Protein AF-A0A559SN77-F1 (afdb_monomer)

Structure (mmCIF, N/CA/C/O backbone):
data_AF-A0A559SN77-F1
#
_entry.id   AF-A0A559SN77-F1
#
loop_
_atom_site.group_PDB
_atom_site.id
_atom_site.type_symbol
_atom_site.label_atom_id
_atom_site.label_alt_id
_atom_site.label_comp_id
_atom_site.label_asym_id
_atom_site.label_entity_id
_atom_site.label_seq_id
_atom_site.pdbx_PDB_ins_code
_atom_site.Cartn_x
_atom_site.Cartn_y
_atom_site.Cartn_z
_atom_site.occupancy
_atom_site.B_iso_or_equiv
_atom_site.auth_seq_id
_atom_site.auth_comp_id
_atom_site.auth_asym_id
_atom_site.auth_atom_id
_atom_site.pdbx_PDB_model_num
ATOM 1 N N . MET A 1 1 ? -40.437 34.064 -29.226 1.00 36.81 1 MET A N 1
ATOM 2 C CA . MET A 1 1 ? -39.369 33.517 -30.094 1.00 36.81 1 MET A CA 1
ATOM 3 C C . MET A 1 1 ? -38.207 33.154 -29.175 1.00 36.81 1 MET A C 1
ATOM 5 O O . MET A 1 1 ? -37.587 34.057 -28.645 1.00 36.81 1 MET A O 1
ATOM 9 N N . TRP A 1 2 ? -38.171 31.944 -28.608 1.00 42.09 2 TRP A N 1
ATOM 10 C CA . TRP A 1 2 ? -37.583 30.714 -29.177 1.00 42.09 2 TRP A CA 1
ATOM 11 C C . TRP A 1 2 ? -36.127 30.906 -29.615 1.00 42.09 2 TRP A C 1
ATOM 13 O O . TRP A 1 2 ? -35.906 31.591 -30.604 1.00 42.09 2 TRP A O 1
ATOM 23 N N . ASN A 1 3 ? -35.180 30.303 -28.880 1.00 42.03 3 ASN A N 1
ATOM 24 C CA . ASN A 1 3 ? -34.092 29.457 -29.407 1.00 42.03 3 ASN A CA 1
ATOM 25 C C . ASN A 1 3 ? -33.243 28.924 -28.233 1.00 42.03 3 ASN A C 1
ATOM 27 O O . ASN A 1 3 ? -32.554 29.677 -27.560 1.00 42.03 3 ASN A O 1
ATOM 31 N N . LYS A 1 4 ? -33.535 27.708 -27.760 1.00 46.03 4 LYS A N 1
ATOM 32 C CA . LYS A 1 4 ? -32.968 26.403 -28.168 1.00 46.03 4 LYS A CA 1
ATOM 33 C C . LYS A 1 4 ? -31.651 26.115 -27.434 1.00 46.03 4 LYS A C 1
ATOM 35 O O . LYS A 1 4 ? -30.581 26.562 -27.823 1.00 46.03 4 LYS A O 1
ATOM 40 N N . TRP A 1 5 ? -31.791 25.341 -26.362 1.00 43.06 5 TRP A N 1
ATOM 41 C CA . TRP A 1 5 ? -30.722 24.643 -25.662 1.00 43.06 5 TRP A CA 1
ATOM 42 C C . TRP A 1 5 ? -29.960 23.760 -26.654 1.00 43.06 5 TRP A C 1
ATOM 44 O O . TRP A 1 5 ? -30.550 22.855 -27.243 1.00 43.06 5 TRP A O 1
ATOM 54 N N . ILE A 1 6 ? -28.666 24.011 -26.840 1.00 53.38 6 ILE A N 1
ATOM 55 C CA . ILE A 1 6 ? -27.759 23.049 -27.465 1.00 53.38 6 ILE A CA 1
ATOM 56 C C . ILE A 1 6 ? -27.039 22.344 -26.316 1.00 53.38 6 ILE A C 1
ATOM 58 O O . ILE A 1 6 ? -26.014 22.803 -25.823 1.00 53.38 6 ILE A O 1
ATOM 62 N N . ASN A 1 7 ? -27.634 21.238 -25.868 1.00 49.41 7 ASN A N 1
ATOM 63 C CA . ASN A 1 7 ? -26.893 20.179 -25.196 1.00 49.41 7 ASN A CA 1
ATOM 64 C C . ASN A 1 7 ? -26.024 19.518 -26.269 1.00 49.41 7 ASN A C 1
ATOM 66 O O . ASN A 1 7 ? -26.514 18.713 -27.058 1.00 49.41 7 ASN A O 1
ATOM 70 N N . LEU A 1 8 ? -24.757 19.915 -26.349 1.00 48.19 8 LEU A N 1
ATOM 71 C CA . LEU A 1 8 ? -23.746 19.137 -27.051 1.00 48.19 8 LEU A CA 1
ATOM 72 C C . LEU A 1 8 ? -23.239 18.081 -26.068 1.00 48.19 8 LEU A C 1
ATOM 74 O O . LEU A 1 8 ? -22.384 18.358 -25.227 1.00 48.19 8 LEU A O 1
ATOM 78 N N . ASP A 1 9 ? -23.800 16.877 -26.177 1.00 50.84 9 ASP A N 1
ATOM 79 C CA . ASP A 1 9 ? -23.222 15.648 -25.634 1.00 50.84 9 ASP A CA 1
ATOM 80 C C . ASP A 1 9 ? -21.865 15.415 -26.326 1.00 50.84 9 ASP A C 1
ATOM 82 O O . ASP A 1 9 ? -21.753 14.671 -27.295 1.00 50.84 9 ASP A O 1
ATOM 86 N N . PHE A 1 10 ? -20.819 16.093 -25.850 1.00 49.47 10 PHE A N 1
ATOM 87 C CA . PHE A 1 10 ? -19.478 16.131 -26.453 1.00 49.47 10 PHE A CA 1
ATOM 88 C C . PHE A 1 10 ? -18.691 14.814 -26.372 1.00 49.47 10 PHE A C 1
ATOM 90 O O . PHE A 1 10 ? -17.493 14.800 -26.638 1.00 49.47 10 PHE A O 1
ATOM 97 N N . ASN A 1 11 ? -19.318 13.711 -25.964 1.00 56.34 11 ASN A N 1
ATOM 98 C CA . ASN A 1 11 ? -18.586 12.494 -25.635 1.00 56.34 11 ASN A CA 1
ATOM 99 C C . ASN A 1 11 ? -19.353 11.216 -25.983 1.00 56.34 11 ASN A C 1
ATOM 101 O O . ASN A 1 11 ? -19.442 10.282 -25.186 1.00 56.34 11 ASN A O 1
ATOM 105 N N . LYS A 1 12 ? -19.951 11.181 -27.173 1.00 54.31 12 LYS A N 1
ATOM 106 C CA . LYS A 1 12 ? -20.316 9.918 -27.813 1.00 54.31 12 LYS A CA 1
ATOM 107 C C . LYS A 1 12 ? -19.639 9.874 -29.180 1.00 54.31 12 LYS A C 1
ATOM 109 O O . LYS A 1 12 ? -19.796 10.836 -29.930 1.00 54.31 12 LYS A O 1
ATOM 114 N N . PRO A 1 13 ? -18.873 8.815 -29.491 1.00 56.00 13 PRO A N 1
ATOM 115 C CA . PRO A 1 13 ? -18.329 8.643 -30.828 1.00 56.00 13 PRO A CA 1
ATOM 116 C C . PRO A 1 13 ? -19.496 8.564 -31.816 1.00 56.00 13 PRO A C 1
ATOM 118 O O . PRO A 1 13 ? -20.462 7.832 -31.594 1.00 56.00 13 PRO A O 1
ATOM 121 N N . ASP A 1 14 ? -19.427 9.389 -32.855 1.00 60.75 14 ASP A N 1
ATOM 122 C CA . ASP A 1 14 ? -20.442 9.498 -33.898 1.00 60.75 14 ASP A CA 1
ATOM 123 C C . ASP A 1 14 ? -20.469 8.182 -34.703 1.00 60.75 14 ASP A C 1
ATOM 125 O O . ASP A 1 14 ? -19.450 7.839 -35.307 1.00 60.75 14 ASP A O 1
ATOM 129 N N . PRO A 1 15 ? -21.564 7.394 -34.693 1.00 60.72 15 PRO A N 1
ATOM 130 C CA . PRO A 1 15 ? -21.581 6.045 -35.272 1.00 60.72 15 PRO A CA 1
ATOM 131 C C . PRO A 1 15 ? -21.366 6.023 -36.794 1.00 60.72 15 PRO A C 1
ATOM 133 O O . PRO A 1 15 ? -20.995 4.982 -37.338 1.00 60.72 15 PRO A O 1
ATOM 136 N N . ASP A 1 16 ? -21.554 7.163 -37.462 1.00 60.81 16 ASP A N 1
ATOM 137 C CA . ASP A 1 16 ? -21.419 7.306 -38.914 1.00 60.81 16 ASP A CA 1
ATOM 138 C C . ASP A 1 16 ? -19.992 7.703 -39.341 1.00 60.81 16 ASP A C 1
ATOM 140 O O . ASP A 1 16 ? -19.607 7.535 -40.501 1.00 60.81 16 ASP A O 1
ATOM 144 N N . MET A 1 17 ? -19.169 8.186 -38.403 1.00 59.91 17 MET A N 1
ATOM 145 C CA . MET A 1 17 ? -17.736 8.391 -38.601 1.00 59.91 17 MET A CA 1
ATOM 146 C C . MET A 1 17 ? -16.993 7.229 -37.956 1.00 59.91 17 MET A C 1
ATOM 148 O O . MET A 1 17 ? -16.735 7.234 -36.757 1.00 59.91 17 MET A O 1
ATOM 152 N N . GLY A 1 18 ? -16.648 6.220 -38.758 1.00 63.16 18 GLY A N 1
ATOM 153 C CA . GLY A 1 18 ? -15.866 5.076 -38.288 1.00 63.16 18 GLY A CA 1
ATOM 154 C C . GLY A 1 18 ? -14.628 5.480 -37.471 1.00 63.16 18 GLY A C 1
ATOM 155 O O . GLY A 1 18 ? -14.117 6.590 -37.601 1.00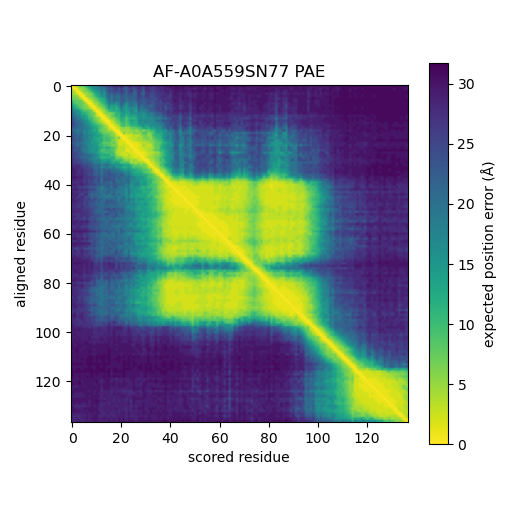 63.16 18 GLY A O 1
ATOM 156 N N . TRP A 1 19 ? -14.152 4.551 -36.641 1.00 64.44 19 TRP A N 1
ATOM 157 C CA . TRP A 1 19 ? -13.058 4.719 -35.676 1.00 64.44 19 TRP A CA 1
ATOM 158 C C . TRP A 1 19 ? -11.946 5.668 -36.146 1.00 64.44 19 TRP A C 1
ATOM 160 O O . TRP A 1 19 ? -11.157 5.329 -37.036 1.00 64.44 19 TRP A O 1
ATOM 170 N N . ARG A 1 20 ? -11.852 6.850 -35.525 1.00 67.00 20 ARG A N 1
ATOM 171 C CA . ARG A 1 20 ? -10.741 7.773 -35.772 1.00 67.00 20 ARG A CA 1
ATOM 172 C C . ARG A 1 20 ? -9.491 7.264 -35.058 1.00 67.00 20 ARG A C 1
ATOM 174 O O . ARG A 1 20 ? -9.567 6.506 -34.091 1.00 67.00 20 ARG A O 1
ATOM 181 N N . ARG A 1 21 ? -8.306 7.657 -35.532 1.00 63.91 21 ARG A N 1
ATOM 182 C CA . ARG A 1 21 ? -7.027 7.185 -34.961 1.00 63.91 21 ARG A CA 1
ATOM 183 C C . ARG A 1 21 ? -6.898 7.542 -33.478 1.00 63.91 21 ARG A C 1
ATOM 185 O O . ARG A 1 21 ? -6.323 6.772 -32.714 1.00 63.91 21 ARG A O 1
ATOM 192 N N . GLU A 1 22 ? -7.470 8.672 -33.084 1.00 69.44 22 GLU A N 1
ATOM 193 C CA . GLU A 1 22 ? -7.515 9.171 -31.712 1.00 69.44 22 GLU A CA 1
ATOM 194 C C . GLU A 1 22 ? -8.433 8.311 -30.822 1.00 69.44 22 GLU A C 1
ATOM 196 O O . GLU A 1 22 ? -8.096 8.033 -29.669 1.00 69.44 22 GLU A O 1
ATOM 201 N N . ASP A 1 23 ? -9.538 7.799 -31.372 1.00 67.50 23 ASP A N 1
ATOM 202 C CA . ASP A 1 23 ? -10.455 6.890 -30.670 1.00 67.50 23 ASP A CA 1
ATOM 203 C C . ASP A 1 23 ? -9.813 5.518 -30.457 1.00 67.50 23 ASP A C 1
ATOM 205 O O . ASP A 1 23 ? -9.965 4.915 -29.398 1.00 67.50 23 ASP A O 1
ATOM 209 N N . VAL A 1 24 ? -9.037 5.038 -31.436 1.00 67.88 24 VAL A N 1
ATOM 210 C CA . VAL A 1 24 ? -8.279 3.782 -31.320 1.00 67.88 24 VAL A CA 1
ATOM 211 C C . VAL A 1 24 ? -7.213 3.893 -30.233 1.00 67.88 24 VAL A C 1
ATOM 213 O O . VAL A 1 24 ? -7.055 2.970 -29.439 1.00 67.88 24 VAL A O 1
ATOM 216 N N . GLN A 1 25 ? -6.509 5.025 -30.153 1.00 64.31 25 GLN A N 1
ATOM 217 C CA . GLN A 1 25 ? -5.543 5.276 -29.080 1.00 64.31 25 GLN A CA 1
ATOM 218 C C . GLN A 1 25 ? -6.226 5.364 -27.714 1.00 64.31 25 GLN A C 1
ATOM 220 O O . GLN A 1 25 ? -5.751 4.755 -26.760 1.00 64.31 25 GLN A O 1
ATOM 225 N N . THR A 1 26 ? -7.362 6.056 -27.626 1.00 67.75 26 THR A N 1
ATOM 226 C CA . THR A 1 26 ? -8.126 6.190 -26.378 1.00 67.75 26 THR A CA 1
ATOM 227 C C . THR A 1 26 ? -8.687 4.845 -25.915 1.00 67.75 26 THR A C 1
ATOM 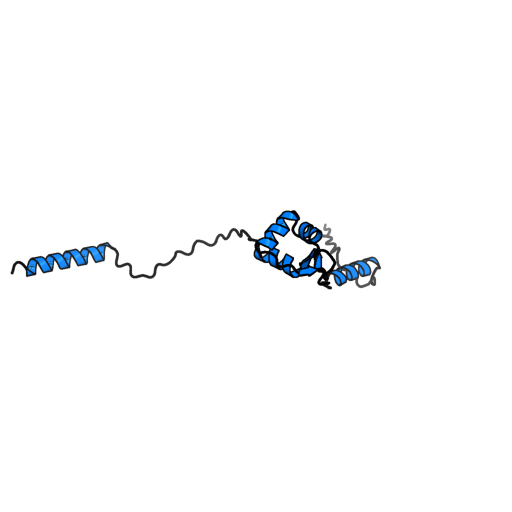229 O O . THR A 1 26 ? -8.538 4.487 -24.750 1.00 67.75 26 THR A O 1
ATOM 232 N N . ALA A 1 27 ? -9.259 4.051 -26.823 1.00 63.84 27 ALA A N 1
ATOM 233 C CA . ALA A 1 27 ? -9.751 2.706 -26.535 1.00 63.84 27 ALA A CA 1
ATOM 234 C C . ALA A 1 27 ? -8.617 1.732 -26.188 1.00 63.84 27 ALA A C 1
ATOM 236 O O . ALA A 1 27 ? -8.793 0.863 -25.340 1.00 63.84 27 ALA A O 1
ATOM 237 N N . PHE A 1 28 ? -7.443 1.881 -26.806 1.00 64.25 28 PHE A N 1
ATOM 238 C CA . PHE A 1 28 ? -6.262 1.092 -26.473 1.00 64.25 28 PHE A CA 1
ATOM 239 C C . PHE A 1 28 ? -5.715 1.445 -25.088 1.00 64.25 28 PHE A C 1
ATOM 241 O O . PHE A 1 28 ? -5.455 0.536 -24.310 1.00 64.25 28 PHE A O 1
ATOM 248 N N . VAL A 1 29 ? -5.612 2.731 -24.736 1.00 64.38 29 VAL A N 1
ATOM 249 C CA . VAL A 1 29 ? -5.228 3.174 -23.383 1.00 64.38 29 VAL A CA 1
ATOM 250 C C . VAL A 1 29 ? -6.251 2.690 -22.353 1.00 64.38 29 VAL A C 1
ATOM 252 O O . VAL A 1 29 ? -5.865 2.050 -21.380 1.00 64.38 29 VAL A O 1
ATOM 255 N N . ALA A 1 30 ? -7.549 2.866 -22.614 1.00 63.72 30 ALA A N 1
ATOM 256 C CA . ALA A 1 30 ? -8.618 2.362 -21.751 1.00 63.72 30 ALA A CA 1
ATOM 257 C C . ALA A 1 30 ? -8.618 0.824 -21.637 1.00 63.72 30 ALA A C 1
ATOM 259 O O . ALA A 1 30 ? -8.906 0.277 -20.577 1.00 63.72 30 ALA A O 1
ATOM 260 N N . GLY A 1 31 ? -8.263 0.107 -22.708 1.00 59.22 31 GLY A N 1
ATOM 261 C CA . GLY A 1 31 ? -8.093 -1.346 -22.701 1.00 59.22 31 GLY A CA 1
ATOM 262 C C . GLY A 1 31 ? -6.834 -1.792 -21.950 1.00 59.22 31 GLY A C 1
ATOM 263 O O . GLY A 1 31 ? -6.864 -2.790 -21.234 1.00 59.22 31 GLY A O 1
ATOM 264 N N . MET A 1 32 ? -5.738 -1.037 -22.043 1.00 53.50 32 MET A N 1
ATOM 265 C CA . MET A 1 32 ? -4.491 -1.295 -21.317 1.00 53.50 32 MET A CA 1
ATOM 266 C C . MET A 1 32 ? -4.602 -1.028 -19.815 1.00 53.50 32 MET A C 1
ATOM 268 O O . MET A 1 32 ? -3.945 -1.722 -19.041 1.00 53.50 32 MET A O 1
ATOM 272 N N . GLU A 1 33 ? -5.462 -0.100 -19.388 1.00 54.69 33 GLU A N 1
ATOM 273 C CA . GLU A 1 33 ? -5.768 0.123 -17.966 1.00 54.69 33 GLU A CA 1
ATOM 274 C C . GLU A 1 33 ? -6.376 -1.120 -17.284 1.00 54.69 33 GLU A C 1
ATOM 276 O O . GLU A 1 33 ? -6.381 -1.213 -16.057 1.00 54.69 33 GLU A O 1
ATOM 281 N N . THR A 1 34 ? -6.841 -2.111 -18.057 1.00 53.09 34 THR A N 1
ATOM 282 C CA . THR A 1 34 ? -7.513 -3.316 -17.536 1.00 53.09 34 THR A CA 1
ATOM 283 C C . THR A 1 34 ? -6.629 -4.553 -17.412 1.00 53.09 34 THR A C 1
ATOM 285 O O . THR A 1 34 ? -7.095 -5.570 -16.896 1.00 53.09 34 THR A O 1
ATOM 288 N N . ILE A 1 35 ? -5.360 -4.497 -17.830 1.00 50.41 35 ILE A N 1
ATOM 289 C CA . ILE A 1 35 ? -4.408 -5.575 -17.548 1.00 50.41 35 ILE A CA 1
ATOM 290 C C . ILE A 1 35 ? -3.641 -5.172 -16.287 1.00 50.41 35 ILE A C 1
ATOM 292 O O . ILE A 1 35 ? -2.642 -4.455 -16.399 1.00 50.41 35 ILE A O 1
ATOM 296 N N . PRO A 1 36 ? -4.046 -5.623 -15.081 1.00 54.12 36 PRO A N 1
ATOM 297 C CA . PRO A 1 36 ? -3.210 -5.472 -13.908 1.00 54.12 36 PRO A CA 1
ATOM 298 C C . PRO A 1 36 ? -2.014 -6.398 -14.104 1.00 54.12 36 PRO A C 1
ATOM 300 O O . PRO A 1 36 ? -2.002 -7.553 -13.671 1.00 54.12 36 PRO A O 1
ATOM 303 N N . VAL A 1 37 ? -0.983 -5.911 -14.795 1.00 56.72 37 VAL A N 1
ATOM 304 C CA . VAL A 1 37 ? 0.344 -6.492 -14.661 1.00 56.72 37 VAL A CA 1
ATOM 305 C C . VAL A 1 37 ? 0.612 -6.416 -13.170 1.00 56.72 37 VAL A C 1
ATOM 307 O O . VAL A 1 37 ? 0.719 -5.318 -12.624 1.00 56.72 37 VAL A O 1
ATOM 310 N N . ARG A 1 38 ? 0.636 -7.575 -12.501 1.00 67.12 38 ARG A N 1
ATOM 311 C CA . ARG A 1 38 ? 0.945 -7.708 -11.072 1.00 67.12 38 ARG A CA 1
ATOM 312 C C . ARG A 1 38 ? 2.410 -7.345 -10.866 1.00 67.12 38 ARG A C 1
ATOM 314 O O . ARG A 1 38 ? 3.268 -8.197 -10.651 1.00 67.12 38 ARG A O 1
ATOM 321 N N . ARG A 1 39 ? 2.712 -6.068 -11.067 1.00 75.75 39 ARG A N 1
ATOM 322 C CA . ARG A 1 39 ? 4.046 -5.510 -11.042 1.00 75.75 39 ARG A CA 1
ATOM 323 C C . ARG A 1 39 ? 4.422 -5.356 -9.585 1.00 75.75 39 ARG A C 1
ATOM 325 O O . ARG A 1 39 ? 3.711 -4.731 -8.801 1.00 75.75 39 ARG A O 1
ATOM 332 N N . LEU A 1 40 ? 5.559 -5.943 -9.245 1.00 85.25 40 LEU A N 1
ATOM 333 C CA . LEU A 1 40 ? 6.195 -5.682 -7.973 1.00 85.25 40 LEU A CA 1
ATOM 334 C C . LEU A 1 40 ? 6.784 -4.272 -8.022 1.00 85.25 40 LEU A C 1
ATOM 336 O O . LEU A 1 40 ? 7.569 -3.943 -8.910 1.00 85.25 40 LEU A O 1
ATOM 340 N N . LEU A 1 41 ? 6.367 -3.447 -7.076 1.00 87.50 41 LEU A N 1
ATOM 341 C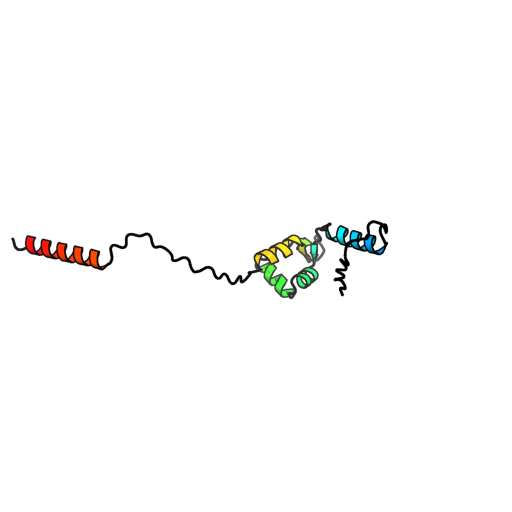 CA . LEU A 1 41 ? 6.816 -2.081 -6.891 1.00 87.50 41 LEU A CA 1
ATOM 342 C C . LEU A 1 41 ? 8.080 -2.089 -6.044 1.00 87.50 41 LEU A C 1
ATOM 344 O O . LEU A 1 41 ? 8.149 -2.723 -4.989 1.00 87.50 41 LEU A O 1
ATOM 348 N N . SER A 1 42 ? 9.096 -1.382 -6.508 1.00 89.38 42 SER A N 1
ATOM 349 C CA . SER A 1 42 ? 10.298 -1.132 -5.724 1.00 89.38 42 SER A CA 1
ATOM 350 C C . SER A 1 42 ? 9.998 -0.184 -4.557 1.00 89.38 42 SER A C 1
ATOM 352 O O . SER A 1 42 ? 9.006 0.543 -4.550 1.00 89.38 42 SER A O 1
ATOM 354 N N . LEU A 1 43 ? 10.871 -0.164 -3.550 1.00 89.81 43 LEU A N 1
ATOM 355 C CA . LEU A 1 43 ? 10.745 0.739 -2.403 1.00 89.81 43 LEU A CA 1
ATOM 356 C C . LEU A 1 43 ? 10.545 2.233 -2.762 1.00 89.81 43 LEU A C 1
ATOM 358 O O . LEU A 1 43 ? 9.656 2.842 -2.165 1.00 89.81 43 LEU A O 1
ATOM 362 N N . PRO A 1 44 ? 11.296 2.844 -3.707 1.00 88.69 44 PRO A N 1
ATOM 363 C CA . PRO A 1 44 ? 11.039 4.231 -4.101 1.00 88.69 44 PRO A CA 1
ATOM 364 C C . PRO A 1 44 ? 9.694 4.402 -4.818 1.00 88.69 44 PRO A C 1
ATOM 366 O O . PRO A 1 44 ? 8.999 5.376 -4.552 1.00 88.69 44 PRO A O 1
ATOM 369 N N . GLU A 1 45 ? 9.281 3.450 -5.659 1.00 88.19 45 GLU A N 1
ATOM 370 C CA . GLU A 1 45 ? 7.972 3.505 -6.326 1.00 88.19 45 GLU A CA 1
ATOM 371 C C . GLU A 1 45 ? 6.826 3.413 -5.307 1.00 88.19 45 GLU A C 1
ATOM 373 O O . GLU A 1 45 ? 5.885 4.200 -5.363 1.00 88.19 45 GLU A O 1
ATOM 378 N N . ALA A 1 46 ? 6.922 2.515 -4.321 1.00 89.19 46 ALA A N 1
ATOM 379 C CA . ALA A 1 46 ? 5.931 2.400 -3.250 1.00 89.19 46 ALA A CA 1
ATOM 380 C C . ALA A 1 46 ? 5.844 3.681 -2.394 1.00 89.19 46 ALA A C 1
ATOM 382 O O . ALA A 1 46 ? 4.750 4.086 -1.999 1.00 89.19 46 ALA A O 1
ATOM 383 N N . ALA A 1 47 ? 6.981 4.343 -2.144 1.00 91.56 47 ALA A N 1
ATOM 384 C CA . ALA A 1 47 ? 7.040 5.644 -1.468 1.00 91.56 47 ALA A CA 1
ATOM 385 C C . ALA A 1 47 ? 6.318 6.729 -2.266 1.00 91.56 47 ALA A C 1
ATOM 387 O O . ALA A 1 47 ? 5.522 7.474 -1.694 1.00 91.56 47 ALA A O 1
ATOM 388 N N . SER A 1 48 ? 6.538 6.774 -3.581 1.00 88.75 48 SER A N 1
ATOM 389 C CA . SER A 1 48 ? 5.835 7.697 -4.470 1.00 88.75 48 SER A CA 1
ATOM 390 C C . SER A 1 48 ? 4.326 7.448 -4.485 1.00 88.75 48 SER A C 1
ATOM 392 O O . SER A 1 48 ? 3.564 8.402 -4.361 1.00 88.75 48 SER A O 1
ATOM 394 N N . VAL A 1 49 ? 3.881 6.188 -4.559 1.00 88.81 49 VAL A N 1
ATOM 395 C CA . VAL A 1 49 ? 2.446 5.840 -4.570 1.00 88.81 49 VAL A CA 1
ATOM 396 C C . VAL A 1 49 ? 1.755 6.245 -3.267 1.00 88.81 49 VAL A C 1
ATOM 398 O O . VAL A 1 49 ? 0.667 6.812 -3.290 1.00 88.81 49 VAL A O 1
ATOM 401 N N . LEU A 1 50 ? 2.390 5.991 -2.123 1.00 88.62 50 LEU A N 1
ATOM 402 C CA . LEU A 1 50 ? 1.832 6.333 -0.813 1.00 88.62 50 LEU A CA 1
ATOM 403 C C . LEU A 1 50 ? 2.087 7.794 -0.404 1.00 88.62 50 LEU A C 1
ATOM 405 O O . LEU A 1 50 ? 1.612 8.211 0.649 1.00 88.62 50 LEU A O 1
ATOM 409 N N . SER A 1 51 ? 2.821 8.572 -1.210 1.00 90.94 51 SER A N 1
ATOM 410 C CA . SER A 1 51 ?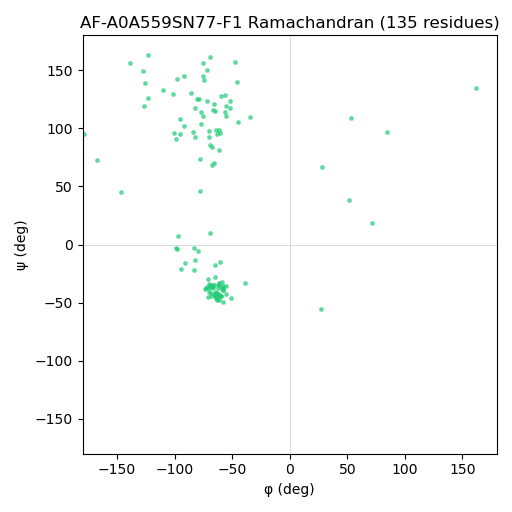 3.257 9.941 -0.886 1.00 90.94 51 SER A CA 1
ATOM 411 C C . SER A 1 51 ? 3.960 10.049 0.478 1.00 90.94 51 SER A C 1
ATOM 413 O O . SER A 1 51 ? 3.777 11.011 1.223 1.00 90.94 51 SER A O 1
ATOM 415 N N . VAL A 1 52 ? 4.776 9.049 0.821 1.00 90.94 52 VAL A N 1
ATOM 416 C CA . VAL A 1 52 ? 5.536 8.987 2.081 1.00 90.94 52 VAL A CA 1
ATOM 417 C C . VAL A 1 52 ? 7.027 8.853 1.817 1.00 90.94 52 VAL A C 1
ATOM 419 O O . VAL A 1 52 ? 7.464 8.470 0.736 1.00 90.94 52 VAL A O 1
ATOM 422 N N . SER A 1 53 ? 7.839 9.129 2.837 1.00 92.31 53 SER A N 1
ATOM 423 C CA . SER A 1 53 ? 9.282 8.940 2.722 1.00 92.31 53 SER A CA 1
ATOM 424 C C . SER A 1 53 ? 9.677 7.446 2.707 1.00 92.31 53 SER A C 1
ATOM 426 O O . SER A 1 53 ? 9.028 6.622 3.365 1.00 92.31 53 SER A O 1
ATOM 428 N N . PRO A 1 54 ? 10.787 7.075 2.039 1.00 91.00 54 PRO A N 1
ATOM 429 C CA . PRO A 1 54 ? 11.326 5.711 2.065 1.00 91.00 54 PRO A CA 1
ATOM 430 C C . PRO A 1 54 ? 11.599 5.170 3.480 1.00 91.00 54 PRO A C 1
ATOM 432 O O . PRO A 1 54 ? 11.396 3.986 3.755 1.00 91.00 54 PRO A O 1
ATOM 435 N N . SER A 1 55 ? 12.034 6.030 4.407 1.00 91.81 55 SER A N 1
ATOM 436 C CA . SER A 1 55 ? 12.284 5.648 5.803 1.00 91.81 55 SER A CA 1
ATOM 437 C C . SER A 1 55 ? 10.988 5.321 6.550 1.00 91.81 55 SER A C 1
ATOM 439 O O . SER A 1 55 ? 10.965 4.378 7.345 1.00 91.81 55 SER A O 1
ATOM 441 N N . THR A 1 56 ? 9.891 6.023 6.246 1.00 92.31 56 THR A N 1
ATOM 442 C CA . THR A 1 56 ? 8.553 5.696 6.756 1.00 92.31 56 THR A CA 1
ATOM 443 C C . THR A 1 56 ? 8.136 4.293 6.319 1.00 92.31 56 THR A C 1
ATOM 445 O O . THR A 1 56 ? 7.697 3.509 7.158 1.00 92.31 56 THR A O 1
ATOM 448 N N . ILE A 1 57 ? 8.355 3.930 5.050 1.00 91.62 57 ILE A N 1
ATOM 449 C CA . ILE A 1 57 ? 8.061 2.578 4.544 1.00 91.62 57 ILE A CA 1
ATOM 450 C C . ILE A 1 57 ? 8.858 1.513 5.292 1.00 91.62 57 ILE A C 1
ATOM 452 O O . ILE A 1 57 ? 8.292 0.504 5.710 1.00 91.62 57 ILE A O 1
ATOM 456 N N . HIS A 1 58 ? 10.149 1.742 5.539 1.00 91.69 58 HIS A N 1
ATOM 457 C CA . HIS A 1 58 ? 10.937 0.828 6.367 1.00 91.69 58 HIS A CA 1
ATOM 458 C C . HIS A 1 58 ? 10.352 0.664 7.777 1.00 91.69 58 HIS A C 1
ATOM 460 O O . HIS A 1 58 ? 10.354 -0.444 8.316 1.00 91.69 58 HIS A O 1
ATOM 466 N N . GLY A 1 59 ? 9.824 1.740 8.367 1.00 92.50 59 GLY A N 1
ATOM 467 C CA . GLY A 1 59 ? 9.103 1.693 9.638 1.00 92.50 59 GLY A CA 1
ATOM 468 C C . GLY A 1 59 ? 7.836 0.834 9.578 1.00 92.50 59 GLY A C 1
ATOM 469 O O . GLY A 1 59 ? 7.629 0.003 10.461 1.00 92.50 59 GLY A O 1
ATOM 470 N N . LEU A 1 60 ? 7.027 0.983 8.526 1.00 90.38 60 LEU A N 1
ATOM 471 C CA . LEU A 1 60 ? 5.801 0.199 8.311 1.00 90.38 60 LEU A CA 1
ATOM 472 C C . LEU A 1 60 ? 6.100 -1.296 8.138 1.00 90.38 60 LEU A C 1
ATOM 474 O O . LEU A 1 60 ? 5.437 -2.138 8.744 1.00 90.38 60 LEU A O 1
ATOM 478 N N . VAL A 1 61 ? 7.149 -1.619 7.377 1.00 91.12 61 VAL A N 1
ATOM 479 C CA . VAL A 1 61 ? 7.626 -2.995 7.188 1.00 91.12 61 VAL A CA 1
ATOM 480 C C . VAL A 1 61 ? 8.111 -3.598 8.508 1.00 91.12 61 VAL A C 1
ATOM 482 O O . VAL A 1 61 ? 7.719 -4.708 8.854 1.00 91.12 61 VAL A O 1
ATOM 485 N N . ARG A 1 62 ? 8.910 -2.862 9.295 1.00 89.38 62 ARG A N 1
ATOM 486 C CA . ARG A 1 62 ? 9.386 -3.332 10.612 1.00 89.38 62 ARG A CA 1
ATOM 487 C C . ARG A 1 62 ? 8.250 -3.597 11.598 1.00 89.38 62 ARG A C 1
ATOM 489 O O . ARG A 1 62 ? 8.373 -4.489 12.428 1.00 89.38 62 ARG A O 1
ATOM 496 N N . ARG A 1 63 ? 7.163 -2.826 11.518 1.00 91.31 63 ARG A N 1
ATOM 497 C CA . ARG A 1 63 ? 5.960 -3.002 12.347 1.00 91.31 63 ARG A CA 1
ATOM 498 C C . ARG A 1 63 ? 5.037 -4.118 11.844 1.00 91.31 63 ARG A C 1
ATOM 500 O O . ARG A 1 63 ? 4.043 -4.398 12.501 1.00 91.31 63 ARG A O 1
ATOM 507 N N . GLY A 1 64 ? 5.331 -4.724 10.691 1.00 87.62 64 GLY A N 1
ATOM 508 C CA . GLY A 1 64 ? 4.489 -5.755 10.079 1.00 87.62 64 GLY A CA 1
ATOM 509 C C . GLY A 1 64 ? 3.173 -5.224 9.501 1.00 87.62 64 GLY A C 1
ATOM 510 O O . GLY A 1 64 ? 2.247 -5.998 9.288 1.00 87.62 64 GLY A O 1
ATOM 511 N N . GLN A 1 65 ? 3.067 -3.914 9.260 1.00 88.00 65 GLN A N 1
ATOM 512 C CA . GLN A 1 65 ? 1.852 -3.294 8.715 1.00 88.00 65 GLN A CA 1
ATOM 513 C C . GLN A 1 65 ? 1.770 -3.388 7.187 1.00 88.00 65 GLN A C 1
ATOM 515 O O . GLN A 1 65 ? 0.678 -3.294 6.630 1.00 88.00 65 GLN A O 1
ATOM 520 N N . LEU A 1 66 ? 2.917 -3.566 6.527 1.00 89.62 66 LEU A N 1
ATOM 521 C CA . LEU A 1 66 ? 3.037 -3.668 5.077 1.00 89.62 66 LEU A CA 1
ATOM 522 C C . LEU A 1 66 ? 3.799 -4.947 4.717 1.00 89.62 66 LEU A C 1
ATOM 524 O O . LEU A 1 66 ? 4.955 -5.108 5.122 1.00 89.62 66 LEU A O 1
ATOM 528 N N . ALA A 1 67 ? 3.159 -5.850 3.970 1.00 88.19 67 ALA A N 1
ATOM 529 C CA . ALA A 1 67 ? 3.812 -7.067 3.498 1.00 88.19 67 ALA A CA 1
ATOM 530 C C . ALA A 1 67 ? 4.767 -6.766 2.333 1.00 88.19 67 ALA A C 1
ATOM 532 O O . ALA A 1 67 ? 4.514 -5.896 1.501 1.00 88.19 67 ALA A O 1
ATOM 533 N N . PHE A 1 68 ? 5.879 -7.495 2.266 1.00 89.00 68 PHE A N 1
ATOM 534 C CA . PHE A 1 68 ? 6.894 -7.306 1.235 1.00 89.00 68 PHE A CA 1
ATOM 535 C C . PHE A 1 68 ? 7.414 -8.649 0.728 1.00 89.00 68 PHE A C 1
ATOM 537 O O . PHE A 1 68 ? 7.395 -9.662 1.427 1.00 89.00 68 PHE A O 1
ATOM 544 N N . VAL A 1 69 ? 7.930 -8.628 -0.494 1.00 86.06 69 VAL A N 1
ATOM 545 C CA . VAL A 1 69 ? 8.639 -9.730 -1.133 1.00 86.06 69 VAL A CA 1
ATOM 546 C C . VAL A 1 69 ? 10.107 -9.338 -1.249 1.00 86.06 69 VAL A C 1
ATOM 548 O O . VAL A 1 69 ? 10.448 -8.225 -1.662 1.00 86.06 69 VAL A O 1
ATOM 551 N N . HIS A 1 70 ? 10.998 -10.251 -0.873 1.00 85.25 70 HIS A N 1
ATOM 552 C CA . HIS A 1 70 ? 12.422 -10.080 -1.128 1.00 85.25 70 HIS A CA 1
ATOM 553 C C . HIS A 1 70 ? 12.724 -10.379 -2.596 1.00 85.25 70 HIS A C 1
ATOM 555 O O . HIS A 1 70 ? 12.634 -11.528 -3.025 1.00 85.25 70 HIS A O 1
ATOM 561 N N . ALA A 1 71 ? 13.144 -9.361 -3.344 1.00 76.50 71 ALA A N 1
ATOM 562 C CA . ALA A 1 71 ? 13.695 -9.538 -4.679 1.00 76.50 71 ALA A CA 1
ATOM 563 C C . ALA A 1 71 ? 15.226 -9.600 -4.579 1.00 76.50 71 ALA A C 1
ATOM 565 O O . ALA A 1 71 ? 15.886 -8.607 -4.261 1.00 76.50 71 ALA A O 1
ATOM 566 N N . GLY A 1 72 ? 15.795 -10.788 -4.786 1.00 71.44 72 GLY A N 1
ATOM 567 C CA . GLY A 1 72 ? 17.242 -10.999 -4.815 1.00 71.44 72 GLY A CA 1
ATOM 568 C C . GLY A 1 72 ? 17.634 -12.464 -4.628 1.00 71.44 72 GLY A C 1
ATOM 569 O O . GLY A 1 72 ? 17.118 -13.146 -3.745 1.00 71.44 72 GLY A O 1
ATOM 570 N N . GLN A 1 73 ? 18.568 -12.936 -5.452 1.00 59.16 73 GLN A N 1
ATOM 571 C CA . GLN A 1 73 ? 19.204 -14.250 -5.336 1.00 59.16 73 GLN A CA 1
ATOM 572 C C . GLN A 1 73 ? 20.589 -14.084 -4.701 1.00 59.16 73 GLN A C 1
ATOM 574 O O . GLN A 1 73 ? 21.351 -13.234 -5.156 1.00 59.16 73 GLN A O 1
ATOM 579 N N . GLY A 1 74 ? 20.857 -14.888 -3.660 1.00 61.69 74 GLY A N 1
ATOM 580 C CA . GLY A 1 74 ? 22.111 -15.176 -2.928 1.00 61.69 74 GLY A CA 1
ATOM 581 C C . GLY A 1 74 ? 23.242 -14.140 -2.871 1.00 61.69 74 GLY A C 1
ATOM 582 O O . GLY A 1 74 ? 23.700 -13.789 -1.788 1.00 61.69 74 GLY A O 1
ATOM 583 N N . THR A 1 75 ? 23.713 -13.686 -4.024 1.00 68.31 75 THR A N 1
ATOM 584 C CA . THR A 1 75 ? 24.899 -12.845 -4.212 1.00 68.31 75 THR A CA 1
ATOM 585 C C . THR A 1 75 ? 24.570 -11.348 -4.278 1.00 68.31 75 THR A C 1
ATOM 587 O O . THR A 1 75 ? 25.439 -10.515 -4.029 1.00 68.31 75 THR A O 1
ATOM 590 N N . ILE A 1 76 ? 23.320 -10.979 -4.585 1.00 73.94 76 ILE A N 1
ATOM 591 C CA . ILE A 1 76 ? 22.875 -9.580 -4.701 1.00 73.94 76 ILE A CA 1
ATOM 592 C C . ILE A 1 76 ? 22.196 -9.135 -3.400 1.00 73.94 76 ILE A C 1
ATOM 594 O O . ILE A 1 76 ? 21.457 -9.898 -2.771 1.00 73.94 76 ILE A O 1
ATOM 598 N N . ARG A 1 77 ? 22.422 -7.873 -2.997 1.00 73.06 77 ARG A N 1
ATOM 599 C CA . ARG A 1 77 ? 21.711 -7.246 -1.869 1.00 73.06 77 ARG A CA 1
ATOM 600 C C . ARG A 1 77 ? 20.201 -7.404 -2.070 1.00 73.06 77 ARG A C 1
ATOM 602 O O . ARG A 1 77 ? 19.663 -6.995 -3.091 1.00 73.06 77 ARG A O 1
ATOM 609 N N . LYS A 1 78 ? 19.515 -8.000 -1.093 1.00 79.50 78 LYS A N 1
ATOM 610 C CA . LYS A 1 78 ? 18.064 -8.223 -1.163 1.00 79.50 78 LYS A CA 1
ATOM 611 C C . LYS A 1 78 ? 17.339 -6.880 -1.162 1.00 79.50 78 LYS A C 1
ATOM 613 O O . LYS A 1 78 ? 17.454 -6.122 -0.199 1.00 79.50 78 LYS A O 1
ATOM 618 N N . HIS A 1 79 ? 16.570 -6.612 -2.210 1.00 82.62 79 HIS A N 1
ATOM 619 C CA . HIS A 1 79 ? 15.727 -5.427 -2.294 1.00 82.62 79 HIS A CA 1
ATOM 620 C C . HIS A 1 79 ? 14.323 -5.734 -1.762 1.00 82.62 79 HIS A C 1
ATOM 622 O O . HIS A 1 79 ? 13.811 -6.848 -1.904 1.00 82.62 79 HIS A O 1
ATOM 628 N N . LEU A 1 80 ? 13.711 -4.740 -1.116 1.00 87.31 80 LEU A N 1
ATOM 629 C CA . LEU A 1 80 ? 12.308 -4.795 -0.714 1.00 87.31 80 LEU A CA 1
ATOM 630 C C . LEU A 1 80 ? 11.444 -4.448 -1.922 1.00 87.31 80 LEU A C 1
ATOM 632 O O . LEU A 1 80 ? 11.622 -3.390 -2.531 1.00 87.31 80 LEU A O 1
ATOM 636 N N . THR A 1 81 ? 10.519 -5.344 -2.244 1.00 89.69 81 THR A N 1
ATOM 637 C CA . THR A 1 81 ? 9.526 -5.142 -3.296 1.00 89.69 81 THR A CA 1
ATOM 638 C C . THR A 1 81 ? 8.127 -5.398 -2.755 1.00 89.69 81 THR A C 1
ATOM 640 O O . THR A 1 81 ? 7.948 -6.193 -1.835 1.00 89.69 81 THR A O 1
ATOM 643 N N . PHE A 1 82 ? 7.139 -4.702 -3.299 1.00 89.38 82 PHE A N 1
ATOM 644 C CA . PHE A 1 82 ? 5.772 -4.669 -2.793 1.00 89.38 82 PHE A CA 1
ATOM 645 C C . PHE A 1 82 ? 4.803 -5.050 -3.904 1.00 89.38 82 PHE A C 1
ATOM 647 O O . PHE A 1 82 ? 4.971 -4.623 -5.040 1.00 89.38 82 PHE A O 1
ATOM 654 N N . SER A 1 83 ? 3.780 -5.842 -3.596 1.00 89.19 83 SER A N 1
ATOM 655 C CA . SER A 1 83 ? 2.690 -6.058 -4.552 1.00 89.19 83 SER A CA 1
ATOM 656 C C . SER A 1 83 ? 1.801 -4.816 -4.607 1.00 89.19 83 SER A C 1
ATOM 658 O O . SER A 1 83 ? 1.516 -4.230 -3.561 1.00 89.19 83 SER A O 1
ATOM 660 N N . ALA A 1 84 ? 1.321 -4.445 -5.795 1.00 87.19 84 ALA A N 1
ATOM 661 C CA . ALA A 1 84 ? 0.318 -3.389 -5.945 1.00 87.19 84 ALA A CA 1
ATOM 662 C C . ALA A 1 84 ? -0.939 -3.676 -5.095 1.00 87.19 84 ALA A C 1
ATOM 664 O O . ALA A 1 84 ? -1.388 -2.805 -4.351 1.00 87.19 84 ALA A O 1
ATOM 665 N N . ASP A 1 85 ? -1.409 -4.930 -5.090 1.00 86.75 85 ASP A N 1
ATOM 666 C CA . ASP A 1 85 ? -2.569 -5.376 -4.302 1.00 86.75 85 ASP A CA 1
ATOM 667 C C . ASP A 1 85 ? -2.388 -5.133 -2.793 1.00 86.75 85 ASP A C 1
ATOM 669 O O . ASP A 1 85 ? -3.340 -4.820 -2.071 1.00 86.75 85 ASP A O 1
ATOM 673 N N . GLU A 1 86 ? -1.157 -5.277 -2.295 1.00 88.38 86 GLU A N 1
ATOM 674 C CA . GLU A 1 86 ? -0.847 -5.069 -0.879 1.00 88.38 86 GLU A CA 1
ATOM 675 C C . GLU A 1 86 ? -0.859 -3.581 -0.523 1.00 88.38 86 GLU A C 1
ATOM 677 O O . GLU A 1 86 ? -1.360 -3.216 0.541 1.00 88.38 86 GLU A O 1
ATOM 682 N N . ILE A 1 87 ? -0.369 -2.712 -1.415 1.00 88.94 87 ILE A N 1
ATOM 683 C CA . ILE A 1 87 ? -0.445 -1.256 -1.232 1.00 88.94 87 ILE A CA 1
ATOM 684 C C . ILE A 1 87 ? -1.907 -0.804 -1.215 1.00 88.94 87 ILE A C 1
ATOM 686 O O . ILE A 1 87 ? -2.311 -0.063 -0.319 1.00 88.94 87 ILE A O 1
ATOM 690 N N . GLU A 1 88 ? -2.735 -1.297 -2.134 1.00 88.38 88 GLU A N 1
ATOM 691 C CA . GLU A 1 88 ? -4.171 -1.007 -2.122 1.00 88.38 88 GLU A CA 1
ATOM 692 C C . GLU A 1 88 ? -4.850 -1.511 -0.846 1.00 88.38 88 GLU A C 1
ATOM 694 O O . GLU A 1 88 ? -5.664 -0.811 -0.240 1.00 88.38 88 GLU A O 1
ATOM 699 N N . SER A 1 89 ? -4.508 -2.722 -0.406 1.00 87.25 89 SER A N 1
ATOM 700 C CA . SER A 1 89 ? -5.033 -3.302 0.832 1.00 87.25 89 SER A CA 1
ATOM 701 C C . SER A 1 89 ? -4.569 -2.523 2.062 1.00 87.25 89 SER A C 1
ATOM 703 O O . SER A 1 89 ? -5.314 -2.376 3.030 1.00 87.25 89 SER A O 1
ATOM 705 N N . PHE A 1 90 ? -3.346 -1.992 2.049 1.00 89.69 90 PHE A N 1
ATOM 706 C CA . PHE A 1 90 ? -2.845 -1.085 3.076 1.00 89.69 90 PHE A CA 1
ATOM 707 C C . PHE A 1 90 ? -3.661 0.210 3.117 1.00 89.69 90 PHE A C 1
ATOM 709 O O . PHE A 1 90 ? -4.130 0.576 4.197 1.00 89.69 90 PHE A O 1
ATOM 716 N N . ILE A 1 91 ? -3.906 0.840 1.962 1.00 88.94 91 ILE A N 1
ATOM 717 C CA . ILE A 1 91 ? -4.744 2.042 1.852 1.00 88.94 91 ILE A CA 1
ATOM 718 C C . ILE A 1 91 ? -6.142 1.748 2.397 1.00 88.94 91 ILE A C 1
ATOM 720 O O . ILE A 1 91 ? -6.620 2.472 3.263 1.00 88.94 91 ILE A O 1
ATOM 724 N N . LYS A 1 92 ? -6.782 0.651 1.979 1.00 87.94 92 LYS A N 1
ATOM 725 C CA . LYS A 1 92 ? -8.118 0.261 2.465 1.00 87.94 92 LYS A CA 1
ATOM 726 C C . LYS A 1 92 ? -8.163 0.071 3.986 1.00 87.94 92 LYS A C 1
ATOM 728 O O . LYS A 1 92 ? -9.139 0.476 4.606 1.00 87.94 92 LYS A O 1
ATOM 733 N N . ARG A 1 93 ? -7.116 -0.507 4.588 1.00 85.19 93 ARG A N 1
ATOM 734 C CA . ARG A 1 93 ? -7.011 -0.717 6.046 1.00 85.19 93 ARG A CA 1
ATOM 735 C C . ARG A 1 93 ? -6.755 0.571 6.832 1.00 85.19 93 ARG A C 1
ATOM 737 O O . ARG A 1 93 ? -7.271 0.702 7.933 1.00 85.19 93 ARG A O 1
ATOM 744 N N . HIS A 1 94 ? -5.949 1.483 6.290 1.00 84.19 94 HIS A N 1
ATOM 745 C CA . HIS A 1 94 ? -5.520 2.708 6.978 1.00 84.19 94 HIS A CA 1
ATOM 746 C C . HIS A 1 94 ? -6.333 3.951 6.595 1.00 84.19 94 HIS A C 1
ATOM 748 O O . HIS A 1 94 ? -6.126 5.018 7.167 1.00 84.19 94 HIS A O 1
ATOM 754 N N . THR A 1 95 ? -7.267 3.841 5.647 1.00 81.19 95 THR A N 1
ATOM 755 C CA . THR A 1 95 ? -8.197 4.925 5.324 1.00 81.19 95 THR A CA 1
ATOM 756 C C . THR A 1 95 ? -9.349 4.906 6.318 1.00 81.19 95 THR A C 1
ATOM 758 O O . THR A 1 95 ? -10.369 4.248 6.109 1.00 81.19 95 THR A O 1
ATOM 761 N N . GLU A 1 96 ? -9.211 5.669 7.395 1.00 77.25 96 GLU A N 1
ATOM 762 C CA . GLU A 1 96 ? -10.347 6.004 8.244 1.00 77.25 96 GLU A CA 1
ATOM 763 C C . GLU A 1 96 ? -11.201 7.057 7.535 1.00 77.25 96 GLU A C 1
ATOM 765 O O . GLU A 1 96 ? -10.814 8.215 7.371 1.00 77.25 96 GLU A O 1
ATOM 770 N N . ARG A 1 97 ? -12.399 6.662 7.097 1.00 69.31 97 ARG A N 1
ATOM 771 C CA . ARG A 1 97 ? -13.411 7.640 6.706 1.00 69.31 97 ARG A CA 1
ATOM 772 C C . ARG A 1 97 ? -13.993 8.201 7.992 1.00 69.31 97 ARG A C 1
ATOM 774 O O . ARG A 1 97 ? -14.810 7.543 8.630 1.00 69.31 97 ARG A O 1
ATOM 781 N N . LEU A 1 98 ? -13.592 9.418 8.352 1.00 71.50 98 LEU A N 1
ATOM 782 C CA . LEU A 1 98 ? -14.293 10.228 9.346 1.00 71.50 98 LEU A CA 1
ATOM 783 C C . LEU A 1 98 ? -15.674 10.596 8.782 1.00 71.50 98 LEU A C 1
ATOM 785 O O . LEU A 1 98 ? -15.929 11.730 8.387 1.00 71.50 98 LEU A O 1
ATOM 789 N N . SER A 1 99 ? -16.572 9.619 8.666 1.00 62.44 99 SER A N 1
ATOM 790 C CA . SER A 1 99 ? -17.969 9.896 8.388 1.00 62.44 99 SER A CA 1
ATOM 791 C C . SER A 1 99 ? -18.506 10.664 9.587 1.00 62.44 99 SER A C 1
ATOM 793 O O . SER A 1 99 ? -18.588 10.115 10.689 1.00 62.44 99 SER A O 1
ATOM 795 N N . TYR A 1 100 ? -18.893 11.921 9.384 1.00 62.00 100 TYR A N 1
ATOM 796 C CA . TYR A 1 100 ? -19.855 12.551 10.273 1.00 62.00 100 TYR A CA 1
ATOM 797 C C . TYR A 1 100 ? -21.139 11.724 10.171 1.00 62.00 100 TYR A C 1
ATOM 799 O O . TYR A 1 100 ? -21.872 11.817 9.191 1.00 62.00 100 TYR A O 1
ATOM 807 N N . SER A 1 101 ? -21.351 10.833 11.137 1.00 55.44 101 SER A N 1
ATOM 808 C CA . SER A 1 101 ? -22.595 10.089 11.278 1.00 55.44 101 SER A CA 1
ATOM 809 C C . SER A 1 101 ? -23.509 10.886 12.208 1.00 55.44 101 SER A C 1
ATOM 811 O O . SER A 1 101 ? -23.312 10.823 13.425 1.00 55.44 101 SER A O 1
ATOM 813 N N . PRO A 1 102 ? -24.524 11.618 11.708 1.00 59.56 102 PRO A N 1
ATOM 814 C CA . PRO A 1 102 ? -25.583 12.176 12.540 1.00 59.56 102 PRO A CA 1
ATOM 815 C C . PRO A 1 102 ? -26.582 11.071 12.906 1.00 59.56 102 PRO A C 1
ATOM 817 O O . PRO A 1 102 ? -27.790 11.229 12.773 1.00 59.56 102 PRO A O 1
ATOM 820 N N . THR A 1 103 ? -26.105 9.902 13.326 1.00 58.34 103 THR A N 1
ATOM 821 C CA . THR A 1 103 ? -26.990 8.907 13.924 1.00 58.34 103 THR A CA 1
ATOM 822 C C . THR A 1 103 ? -27.173 9.299 15.384 1.00 58.34 103 THR A C 1
ATOM 824 O O . THR A 1 103 ? -26.174 9.319 16.115 1.00 58.34 103 THR A O 1
ATOM 827 N N . PRO A 1 104 ? -28.396 9.619 15.847 1.00 54.50 104 PRO A N 1
ATOM 828 C CA . PRO A 1 104 ? -28.623 9.850 17.263 1.00 54.50 104 PRO A CA 1
ATOM 829 C C . PRO A 1 104 ? -28.158 8.603 18.010 1.00 54.50 104 PRO A C 1
ATOM 831 O O . PRO A 1 104 ? -28.520 7.484 17.638 1.00 54.50 104 PRO A O 1
ATOM 834 N N . LYS A 1 105 ? -27.311 8.795 19.031 1.00 52.97 105 LYS A N 1
ATOM 835 C CA . LYS A 1 105 ? -26.918 7.744 19.975 1.00 52.97 105 LYS A CA 1
ATOM 836 C C . LYS A 1 105 ? -28.192 7.012 20.375 1.00 52.97 105 LYS A C 1
ATOM 838 O O . LYS A 1 105 ? -29.010 7.555 21.113 1.00 52.97 105 LYS A O 1
ATOM 843 N N . THR A 1 106 ? -28.372 5.806 19.846 1.00 53.94 106 THR A N 1
ATOM 844 C CA . THR A 1 106 ? -29.472 4.938 20.241 1.00 53.94 106 THR A CA 1
ATOM 845 C C . THR A 1 106 ? -29.343 4.781 21.745 1.00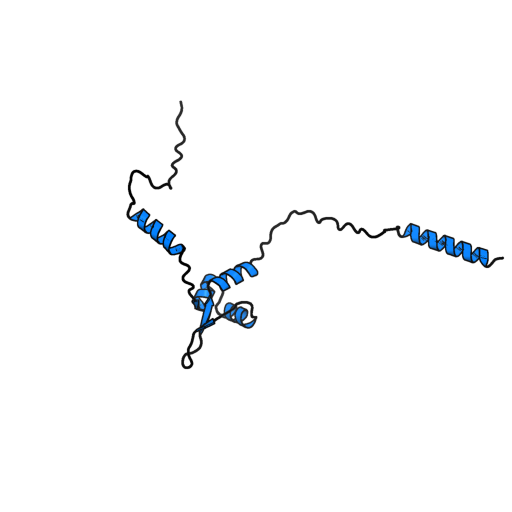 53.94 106 THR A C 1
ATOM 847 O O . THR A 1 106 ? -28.328 4.284 22.240 1.00 53.94 106 THR A O 1
ATOM 850 N N . ALA A 1 107 ? -30.327 5.314 22.469 1.00 58.09 107 ALA A N 1
ATOM 851 C CA . ALA A 1 107 ? -30.418 5.185 23.906 1.00 58.09 107 ALA A CA 1
ATOM 852 C C . ALA A 1 107 ? -30.305 3.698 24.227 1.00 58.09 107 ALA A C 1
ATOM 854 O O . ALA A 1 107 ? -31.120 2.885 23.783 1.00 58.09 107 ALA A O 1
ATOM 855 N N . ARG A 1 108 ? -29.251 3.338 24.957 1.00 53.50 108 ARG A N 1
ATOM 856 C CA . ARG A 1 108 ? -29.065 1.998 25.494 1.00 53.50 108 ARG A CA 1
ATOM 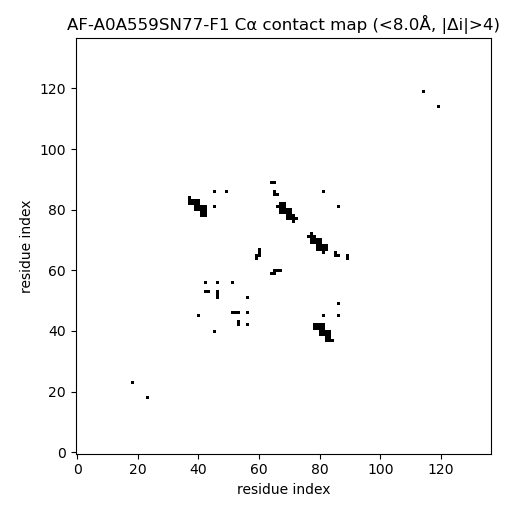857 C C . ARG A 1 108 ? -30.257 1.757 26.421 1.00 53.50 108 ARG A C 1
ATOM 859 O O . ARG A 1 108 ? -30.255 2.226 27.552 1.00 53.50 108 ARG A O 1
ATOM 866 N N . ARG A 1 109 ? -31.310 1.103 25.923 1.00 58.03 109 ARG A N 1
ATOM 867 C CA . ARG A 1 109 ? -32.404 0.604 26.758 1.00 58.03 109 ARG A CA 1
ATOM 868 C C . ARG A 1 109 ? -31.791 -0.448 27.672 1.00 58.03 109 ARG A C 1
ATOM 870 O O . ARG A 1 109 ? -31.561 -1.580 27.255 1.00 58.03 109 ARG A O 1
ATOM 877 N N . SER A 1 110 ? -31.476 -0.055 28.900 1.00 57.22 110 SER A N 1
ATOM 878 C CA . SER A 1 110 ? -31.204 -0.977 29.993 1.00 57.22 110 SER A CA 1
ATOM 879 C C . SER A 1 110 ? -32.507 -1.700 30.330 1.00 57.22 110 SER A C 1
ATOM 881 O O . SER A 1 110 ? -33.264 -1.292 31.204 1.00 57.22 110 SER A O 1
ATOM 883 N N . GLY A 1 111 ? -32.797 -2.765 29.584 1.00 54.69 111 GLY A N 1
ATOM 884 C CA . GLY A 1 111 ? -33.736 -3.792 30.010 1.00 54.69 111 GLY A CA 1
ATOM 885 C C . GLY A 1 111 ? -33.096 -4.563 31.157 1.00 54.69 111 GLY A C 1
ATOM 886 O O . GLY A 1 111 ? -32.319 -5.482 30.927 1.00 54.69 111 GLY A O 1
ATOM 887 N N . GLY A 1 112 ? -33.362 -4.133 32.386 1.00 50.81 112 GLY A N 1
ATOM 888 C CA . GLY A 1 112 ? -32.815 -4.747 33.590 1.00 50.81 112 GLY A CA 1
ATOM 889 C C . GLY A 1 112 ? -33.535 -4.228 34.820 1.00 50.81 112 GLY A C 1
ATOM 890 O O . GLY A 1 112 ? -32.993 -3.398 35.533 1.00 50.81 112 GLY A O 1
ATOM 891 N N . THR A 1 113 ? -34.779 -4.679 34.992 1.00 56.88 113 THR A N 1
ATOM 892 C CA . THR A 1 113 ? -35.574 -4.681 36.232 1.00 56.88 113 THR A CA 1
ATOM 893 C C . THR A 1 113 ? -35.225 -3.572 37.227 1.00 56.88 113 THR A C 1
ATOM 895 O O . THR A 1 113 ? -34.741 -3.825 38.330 1.00 56.88 113 THR A O 1
ATOM 898 N N . GLU A 1 114 ? -35.488 -2.325 36.845 1.00 56.09 114 GLU A N 1
ATOM 899 C CA . GLU A 1 114 ? -35.370 -1.183 37.743 1.00 56.09 114 GLU A CA 1
ATOM 900 C C . GLU A 1 114 ? -36.600 -1.156 38.663 1.00 56.09 114 GLU A C 1
ATOM 902 O O . GLU A 1 114 ? -37.516 -0.348 38.526 1.00 56.09 114 GLU A O 1
ATOM 907 N N . LEU A 1 115 ? -36.641 -2.077 39.631 1.00 58.84 115 LEU A N 1
ATOM 908 C CA . LEU A 1 115 ? -37.322 -1.781 40.885 1.00 58.84 115 LEU A CA 1
ATOM 909 C C . LEU A 1 115 ? -36.542 -0.620 41.492 1.00 58.84 115 LEU A C 1
ATOM 911 O O . LEU A 1 115 ? -35.487 -0.821 42.094 1.00 58.84 115 LEU A O 1
ATOM 915 N N . GLY A 1 116 ? -37.030 0.596 41.234 1.00 66.69 116 GLY A N 1
ATOM 916 C CA . GLY A 1 116 ? -36.376 1.831 41.632 1.00 66.69 116 GLY A CA 1
ATOM 917 C C . GLY A 1 116 ? -35.913 1.746 43.080 1.00 66.69 116 GLY A C 1
ATOM 918 O O . GLY A 1 116 ? -36.615 1.211 43.937 1.00 66.69 116 GLY A O 1
ATOM 919 N N . PHE A 1 117 ? -34.722 2.269 43.352 1.00 66.94 117 PHE A N 1
ATOM 920 C CA . PHE A 1 117 ? -34.051 2.274 44.656 1.00 66.94 117 PHE A CA 1
ATOM 921 C C . PHE A 1 117 ? -34.992 2.515 45.863 1.00 66.94 117 PHE A C 1
ATOM 923 O O . PHE A 1 117 ? -34.817 1.932 46.935 1.00 66.94 117 PHE A O 1
ATOM 930 N N . LEU A 1 118 ? -36.042 3.322 45.675 1.00 69.75 118 LEU A N 1
ATOM 931 C CA . LEU A 1 118 ? -37.107 3.584 46.646 1.00 69.75 118 LEU A CA 1
ATOM 932 C C . LEU A 1 118 ? -37.940 2.344 47.024 1.00 69.75 118 LEU A C 1
ATOM 934 O O . LEU A 1 118 ? -38.194 2.137 48.209 1.00 69.75 118 LEU A O 1
ATOM 938 N N . ALA A 1 119 ? -38.318 1.497 46.063 1.00 77.31 119 ALA A N 1
ATOM 939 C CA . ALA A 1 119 ? -39.056 0.257 46.307 1.00 77.31 119 ALA A CA 1
ATOM 940 C C . ALA A 1 119 ? -38.219 -0.734 47.133 1.00 77.31 119 ALA A C 1
ATOM 942 O O . ALA A 1 119 ? -38.698 -1.303 48.116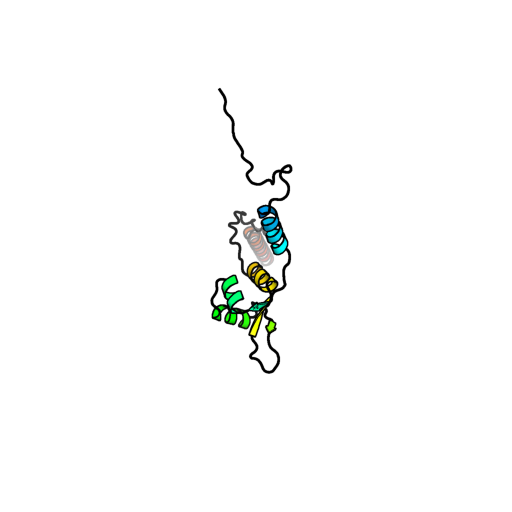 1.00 77.31 119 ALA A O 1
ATOM 943 N N . GLN A 1 120 ? -36.930 -0.866 46.804 1.00 76.25 120 GLN A N 1
ATOM 944 C CA . GLN A 1 120 ? -36.004 -1.722 47.549 1.00 76.25 120 GLN A CA 1
ATOM 945 C C . GLN A 1 120 ? -35.734 -1.183 48.964 1.00 76.25 120 GLN A C 1
ATOM 947 O O . GLN A 1 120 ? -35.634 -1.950 49.927 1.00 76.25 120 GLN A O 1
ATOM 952 N N . ARG A 1 121 ? -35.665 0.145 49.124 1.00 77.12 121 ARG A N 1
ATOM 953 C CA . ARG A 1 121 ? -35.540 0.797 50.434 1.00 77.12 121 ARG A CA 1
ATOM 954 C C . ARG A 1 121 ? -36.779 0.569 51.298 1.00 77.12 121 ARG A C 1
ATOM 956 O O . ARG A 1 121 ? -36.624 0.249 52.476 1.00 77.12 121 ARG A O 1
ATOM 963 N N . GLN A 1 122 ? -37.979 0.679 50.730 1.00 83.19 122 GLN A N 1
ATOM 964 C CA . GLN A 1 122 ? -39.224 0.481 51.471 1.00 83.19 122 GLN A CA 1
ATOM 965 C C . GLN A 1 122 ? -39.357 -0.961 51.976 1.00 83.19 122 GLN A C 1
ATOM 967 O O . GLN A 1 122 ? -39.639 -1.160 53.156 1.00 83.19 122 GLN A O 1
ATOM 972 N N . ALA A 1 123 ? -39.030 -1.950 51.138 1.00 83.62 123 ALA A N 1
ATOM 973 C CA . ALA A 1 123 ? -39.026 -3.363 51.524 1.00 83.62 123 ALA A CA 1
ATOM 974 C C . ALA A 1 123 ? -38.058 -3.666 52.686 1.00 83.62 123 ALA A C 1
ATOM 976 O O . ALA A 1 123 ? -38.362 -4.454 53.580 1.00 83.62 123 ALA A O 1
ATOM 977 N N . ARG A 1 124 ? -36.891 -3.005 52.733 1.00 82.88 124 ARG A N 1
ATOM 978 C CA . ARG A 1 124 ? -35.948 -3.158 53.860 1.00 82.88 124 ARG A CA 1
ATOM 979 C C . ARG A 1 124 ? -36.466 -2.523 55.149 1.00 82.88 124 ARG A C 1
ATOM 981 O O . ARG A 1 124 ? -36.163 -3.020 56.234 1.00 82.88 124 ARG A O 1
ATOM 988 N N . ILE A 1 125 ? -37.209 -1.422 55.050 1.00 87.69 125 ILE A N 1
ATOM 989 C CA . ILE A 1 125 ? -37.785 -0.740 56.215 1.00 87.69 125 ILE A CA 1
ATOM 990 C C . ILE A 1 125 ? -38.913 -1.583 56.818 1.00 87.69 125 ILE A C 1
ATOM 992 O O . ILE A 1 125 ? -38.923 -1.777 58.034 1.00 87.69 125 ILE A O 1
ATOM 996 N N . THR A 1 126 ? -39.809 -2.133 55.993 1.00 87.19 126 THR A N 1
ATOM 997 C CA . THR A 1 126 ? -40.911 -2.989 56.465 1.00 87.19 126 THR A CA 1
ATOM 998 C C . THR A 1 126 ? -40.388 -4.276 57.096 1.00 87.19 126 THR A C 1
ATOM 1000 O O . THR A 1 126 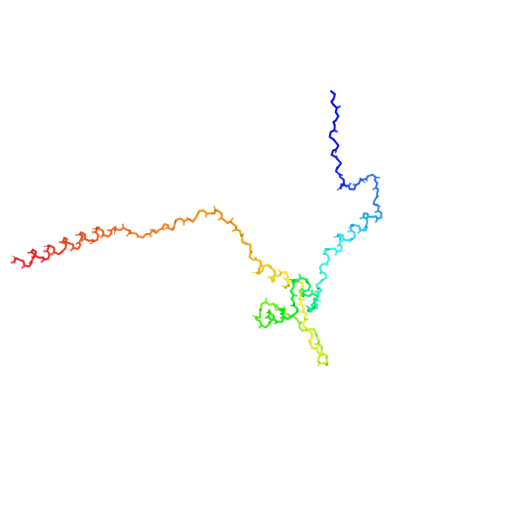? -40.746 -4.571 58.234 1.00 87.19 126 THR A O 1
ATOM 1003 N N . ALA A 1 127 ? -39.431 -4.957 56.454 1.00 85.12 127 ALA A N 1
ATOM 1004 C CA . ALA A 1 127 ? -38.802 -6.156 57.012 1.00 85.12 127 ALA A CA 1
ATOM 1005 C C . ALA A 1 127 ? -38.130 -5.892 58.377 1.00 85.12 127 ALA A C 1
ATOM 1007 O O . ALA A 1 127 ? -38.231 -6.692 59.308 1.00 85.12 127 ALA A O 1
ATOM 1008 N N . ARG A 1 128 ? -37.472 -4.733 58.545 1.00 85.56 128 ARG A N 1
ATOM 1009 C CA . ARG A 1 128 ? -36.896 -4.332 59.843 1.00 85.56 128 ARG A CA 1
ATOM 1010 C C . ARG A 1 128 ? -37.958 -4.029 60.898 1.00 85.56 128 ARG A C 1
ATOM 1012 O O . ARG A 1 128 ? -37.722 -4.300 62.076 1.00 85.56 128 ARG A O 1
ATOM 1019 N N . ALA A 1 129 ? -39.088 -3.445 60.510 1.00 84.62 129 ALA A N 1
ATOM 1020 C CA . ALA A 1 129 ? -40.186 -3.160 61.427 1.00 84.62 129 ALA A CA 1
ATOM 1021 C C . ALA A 1 129 ? -40.861 -4.453 61.916 1.00 84.62 129 ALA A C 1
ATOM 1023 O O . ALA A 1 129 ? -41.121 -4.589 63.111 1.00 84.62 129 ALA A O 1
ATOM 1024 N N . GLU A 1 130 ? -41.068 -5.423 61.025 1.00 85.06 130 GLU A N 1
ATOM 1025 C CA . GLU A 1 130 ? -41.615 -6.744 61.360 1.00 85.06 130 GLU A CA 1
ATOM 1026 C C . GLU A 1 130 ? -40.684 -7.528 62.288 1.00 85.06 130 GLU A C 1
ATOM 1028 O O . GLU A 1 130 ? -41.123 -8.016 63.328 1.00 85.06 130 GLU A O 1
ATOM 1033 N N . ALA A 1 131 ? -39.378 -7.549 62.002 1.00 81.75 131 ALA A N 1
ATOM 1034 C CA . ALA A 1 131 ? -38.391 -8.197 62.867 1.00 81.75 131 ALA A CA 1
ATOM 1035 C C . ALA A 1 131 ? -38.318 -7.568 64.273 1.00 81.75 131 ALA A C 1
ATOM 1037 O O . ALA A 1 131 ? -38.086 -8.264 65.261 1.00 81.75 131 ALA A O 1
ATOM 1038 N N . ARG A 1 132 ? -38.527 -6.248 64.388 1.00 79.62 132 ARG A N 1
ATOM 1039 C CA . ARG A 1 132 ? -38.599 -5.557 65.686 1.00 79.62 132 ARG A CA 1
ATOM 1040 C C . ARG A 1 132 ? -39.868 -5.906 66.457 1.00 79.62 132 ARG A C 1
ATOM 1042 O O . ARG A 1 132 ? -39.783 -6.128 67.659 1.00 79.62 132 ARG A O 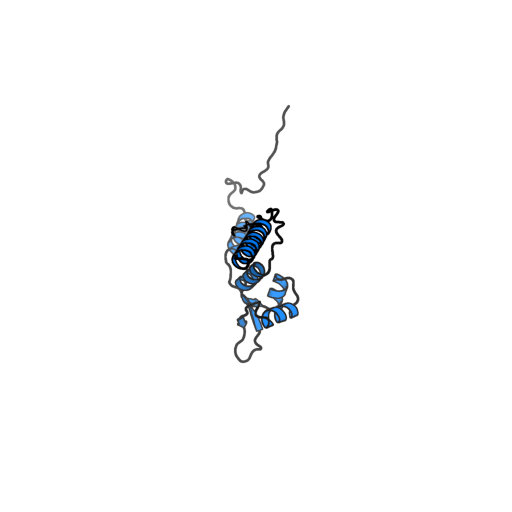1
ATOM 1049 N N . LYS A 1 133 ? -41.017 -6.000 65.780 1.00 75.62 133 LYS A N 1
ATOM 1050 C CA . LYS A 1 133 ? -42.272 -6.448 66.402 1.00 75.62 133 LYS A CA 1
ATOM 1051 C C . LYS A 1 133 ? -42.182 -7.900 66.878 1.00 75.62 133 LYS A C 1
ATOM 1053 O O . LYS A 1 133 ? -42.615 -8.186 67.985 1.00 75.62 133 LYS A O 1
ATOM 1058 N N . ALA A 1 134 ? -41.563 -8.782 66.093 1.00 71.81 134 ALA A N 1
ATOM 1059 C CA . ALA A 1 134 ? -41.357 -10.184 66.460 1.00 71.81 134 ALA A CA 1
ATOM 1060 C C . ALA A 1 134 ? -40.422 -10.370 67.669 1.00 71.81 134 ALA A C 1
ATOM 1062 O O . ALA A 1 134 ? -40.565 -11.341 68.394 1.00 71.81 134 ALA A O 1
ATOM 1063 N N . LYS A 1 135 ? -39.489 -9.438 67.906 1.00 70.50 135 LYS A N 1
ATOM 1064 C CA . LYS A 1 135 ? -38.613 -9.431 69.093 1.00 70.50 135 LYS A CA 1
ATOM 1065 C C . LYS A 1 135 ? -39.244 -8.819 70.348 1.00 70.50 135 LYS A C 1
ATOM 1067 O O . LYS A 1 135 ? -38.659 -8.926 71.417 1.00 70.50 135 LYS A O 1
ATOM 1072 N N . SER A 1 136 ? -40.368 -8.118 70.208 1.00 59.41 136 SER A N 1
ATOM 1073 C CA . SER A 1 136 ? -41.067 -7.441 71.310 1.00 59.41 136 SER A CA 1
ATOM 1074 C C . SER A 1 136 ? -42.226 -8.274 71.878 1.00 59.41 136 SER A C 1
ATOM 1076 O O . SER A 1 136 ? -43.010 -7.755 72.672 1.00 59.41 136 SER A O 1
ATOM 1078 N N . LYS A 1 137 ? -42.361 -9.526 71.441 1.00 52.06 137 LYS A N 1
ATOM 1079 C CA . LYS A 1 137 ? -43.346 -10.504 71.898 1.00 52.06 137 LYS A CA 1
ATOM 1080 C C . LYS A 1 137 ? -42.601 -11.685 72.503 1.00 52.06 137 LYS A C 1
ATOM 1082 O O . LYS A 1 137 ? -43.141 -12.253 73.472 1.00 52.06 137 LYS A O 1
#

Nearest PDB structures (foldseek):
  3w6j-assembly2_E  TM=3.502E-01  e=3.089E-02  Geobacillus stearothermophilus
  8bqd-assembly1_K  TM=3.707E-01  e=1.683E-01  Saccharomyces cerevisiae
  6j0e-assembly1_A  TM=3.610E-01  e=9.788E-01  Corynebacterium glutamicum ATCC 13032
  6j05-assembly1_A  TM=3.146E-01  e=1.115E+00  Acidithiobacillus ferrooxidans
  5whm-assembly1_C  TM=3.366E-01  e=6.485E+00  Brucella abortus

Solvent-accessible surface area (backbone atoms only — not comparable to full-atom values): 8829 Å² total; per-residue (Å²): 135,89,85,81,88,80,83,75,76,88,82,64,86,55,87,88,60,67,88,46,75,67,53,52,51,50,52,47,53,62,54,54,73,68,60,78,71,86,50,68,33,45,53,69,55,50,17,62,75,69,74,46,54,60,67,56,52,54,51,36,42,75,71,67,70,44,78,70,45,77,51,58,64,96,86,47,80,70,37,62,24,27,49,57,70,53,55,53,50,40,48,65,72,68,57,77,77,84,68,87,68,90,64,76,79,75,76,81,76,80,87,66,85,77,68,48,71,66,60,57,50,50,55,52,51,52,55,52,53,50,55,50,55,66,72,75,110

pLDDT: mean 72.56, std 15.21, range [36.81, 92.5]

InterPro domains:
  IPR041657 Helix-turn-helix domain, group 17 [PF12728] (40-94)

Mean predicted aligned error: 19.45 Å

Organism: NCBI:txid1079460

Sequence (137 aa):
MWNKWINLDFNKPDPDMGWRREDVQTAFVAGMETIPVRRLLSLPEAASVLSVSPSTIHGLVRRGQLAFVHAGQGTIRKHLTFSADEIESFIKRHTERLSYSPTPKTARRSGGTELGFLAQRQARITARAEARKAKSK

Radius of gyration: 35.62 Å; Cα contacts (8 Å, |Δi|>4): 67; chains: 1; bounding box: 68×49×111 Å

Foldseek 3Di:
DDDDDPPPPVDDPDPVDPDDPVNVVVVVVVVVVPPPPQDWAFLVRLCVVVVHDSVVVVVCVVVVLADWDFDDDDPDDTTTTHTPVRSVVSCVVPDDDPPPDPPPPPPPPPPDDCPDPVNVVVVVVVVVVVVVVVVVD

Secondary structure (DSSP, 8-state):
---------TTS--TTS---HHHHHHHHHHHHTT----PEEEHHHHHHHHT--HHHHHHHHHTTSS--EEE--TTSPPEEEEEHHHHHHHHHHH-----------------S----HHHHHHHHHHHHHHHHHHTT-